Protein AF-A0A520MH79-F1 (afdb_monomer_lite)

Secondary structure (DSSP, 8-state):
--HHHHHHHHHHHHHHHHHH--STTHHHHHHHHHHHHHHHHHHHH-SS--HHHHHHHHHHHHHHHHHHHHHHHHHHHHHHHHHHHTT--TT--SS-HHHHHHHHHHHHHHHHHHHHHHHHHHHHT-SS--HHHHHHHHHHHHHHHHHHHHHHHHHTS---HHHHHHHHHHHHHHHHHHHH---

Radius of gyration: 17.29 Å; chains: 1; bounding box: 41×34×45 Å

Sequence (183 aa):
MSFITQVTISIVIYFILRVSLKRPSSLYIASFISGFSYIGMYLLAYKNITLIPTIHFLVTGLSLLVLFIAYYEILSLERNVRKIKKGEFGDAETFPIERSYKLVSKILGVGLLFLTFALISGFAIQSVFTANLIFKTSFTLVAWLIFLITLIGIKFLNFPIKYAIRGLFISMWAVLIAYITNI

Foldseek 3Di:
DDLVVLLVVLLVQLVVQLVVDLDPCSLVVSLVVSLVSSLVVLPVVDPDDDPLVNQLSSLLSNLLNLLSSLLVLLVVLVVLVVCVVVVNPPPRRPDDSVVSVVVSLVSLVVSLVSLVSNLVSLVVPPPDDDPLSVLLNVLSVVLSVLSVCLSCCVPPVVDDSVSNSVSSVSSSVSNVCSVVPPD

Organism: NCBI:txid2030880

Structure (mmCIF, N/CA/C/O backbone):
data_AF-A0A520MH79-F1
#
_entry.id   AF-A0A520MH79-F1
#
loop_
_atom_site.group_PDB
_atom_site.id
_atom_site.type_symbol
_atom_site.label_atom_id
_atom_site.label_alt_id
_atom_site.label_comp_id
_atom_site.label_asym_id
_atom_site.label_entity_id
_atom_site.label_seq_id
_atom_site.pdbx_PDB_ins_code
_atom_site.Cartn_x
_atom_site.Cartn_y
_atom_site.Cartn_z
_atom_site.occupancy
_atom_site.B_iso_or_equiv
_atom_site.auth_seq_id
_atom_site.auth_comp_id
_atom_site.auth_asym_id
_atom_site.auth_atom_id
_atom_site.pdbx_PDB_model_num
ATOM 1 N N . MET A 1 1 ? -2.355 -13.950 -18.203 1.00 76.81 1 MET A N 1
ATOM 2 C CA . MET A 1 1 ? -3.168 -13.012 -17.394 1.00 76.81 1 MET A CA 1
ATOM 3 C C . MET A 1 1 ? -2.468 -11.665 -17.371 1.00 76.81 1 MET A C 1
ATOM 5 O O . MET A 1 1 ? -1.245 -11.658 -17.397 1.00 76.81 1 MET A O 1
ATOM 9 N N . SER A 1 2 ? -3.200 -10.548 -17.373 1.00 86.19 2 SER A N 1
ATOM 10 C CA . SER A 1 2 ? -2.574 -9.223 -17.273 1.00 86.19 2 SER A CA 1
ATOM 11 C C . SER A 1 2 ? -2.118 -8.943 -15.837 1.00 86.19 2 SER A C 1
ATOM 13 O O . SER A 1 2 ? -2.715 -9.447 -14.882 1.00 86.19 2 SER A O 1
ATOM 15 N N . PHE A 1 3 ? -1.102 -8.099 -15.673 1.00 86.56 3 PHE A N 1
ATOM 16 C CA . PHE A 1 3 ? -0.612 -7.661 -14.361 1.00 86.56 3 PHE A CA 1
ATOM 17 C C . PHE A 1 3 ? -1.747 -7.157 -13.445 1.00 86.56 3 PHE A C 1
ATOM 19 O O . PHE A 1 3 ? -1.899 -7.624 -12.317 1.00 86.56 3 PHE A O 1
ATOM 26 N N . ILE A 1 4 ? -2.624 -6.286 -13.962 1.00 89.00 4 ILE A N 1
ATOM 27 C CA . ILE A 1 4 ? -3.768 -5.753 -13.207 1.00 89.00 4 ILE A CA 1
ATOM 28 C C . ILE A 1 4 ? -4.742 -6.872 -12.803 1.00 89.00 4 ILE A C 1
ATOM 30 O O . ILE A 1 4 ? -5.249 -6.866 -11.680 1.00 89.00 4 ILE A O 1
ATOM 34 N N . THR A 1 5 ? -4.981 -7.871 -13.662 1.00 90.81 5 THR A N 1
ATOM 35 C CA . THR A 1 5 ? -5.851 -9.007 -13.295 1.00 90.81 5 THR A CA 1
ATOM 36 C C . THR A 1 5 ? -5.272 -9.842 -12.151 1.00 90.81 5 THR A C 1
ATOM 38 O O . THR A 1 5 ? -6.007 -10.246 -11.258 1.00 90.81 5 THR A O 1
ATOM 41 N N . GLN A 1 6 ? -3.953 -10.041 -12.101 1.00 92.88 6 GLN A N 1
ATOM 42 C CA . GLN A 1 6 ? -3.312 -10.785 -11.008 1.00 92.88 6 GLN A CA 1
ATOM 43 C C . GLN A 1 6 ? -3.418 -10.035 -9.673 1.00 92.88 6 GLN A C 1
ATOM 45 O O . GLN A 1 6 ? -3.761 -10.627 -8.646 1.00 92.88 6 GLN A O 1
ATOM 50 N N . VAL A 1 7 ? -3.165 -8.722 -9.683 1.00 93.19 7 VAL A N 1
ATOM 51 C CA . VAL A 1 7 ? -3.287 -7.871 -8.488 1.00 93.19 7 VAL A CA 1
ATOM 52 C C . VAL A 1 7 ? -4.735 -7.839 -7.992 1.00 93.19 7 VAL A C 1
ATOM 54 O O . VAL A 1 7 ? -4.982 -8.032 -6.804 1.00 93.19 7 VAL A O 1
ATOM 57 N N . THR A 1 8 ? -5.707 -7.663 -8.890 1.00 93.25 8 THR A N 1
ATOM 58 C CA . THR A 1 8 ? -7.135 -7.613 -8.524 1.00 93.25 8 THR A CA 1
ATOM 59 C C . THR A 1 8 ? -7.644 -8.934 -7.953 1.00 93.25 8 THR A C 1
ATOM 61 O O . THR A 1 8 ? -8.298 -8.911 -6.914 1.00 93.25 8 THR A O 1
ATOM 64 N N . ILE A 1 9 ? -7.290 -10.084 -8.539 1.00 94.75 9 ILE A N 1
ATOM 65 C CA . ILE A 1 9 ? -7.629 -11.402 -7.971 1.00 94.75 9 ILE A CA 1
ATOM 66 C C . ILE A 1 9 ? -7.066 -11.535 -6.550 1.00 94.75 9 ILE A C 1
ATOM 68 O O . ILE A 1 9 ? -7.769 -11.967 -5.639 1.00 94.75 9 ILE A O 1
ATOM 72 N N . SER A 1 10 ? -5.827 -11.097 -6.332 1.00 95.94 10 SER A N 1
ATOM 73 C CA . SER A 1 10 ? -5.180 -11.156 -5.016 1.00 95.94 10 SER A CA 1
ATOM 74 C C . SER A 1 10 ? -5.879 -10.260 -3.983 1.00 95.94 10 SER A C 1
ATOM 76 O O . SER A 1 10 ? -6.051 -10.651 -2.828 1.00 95.94 10 SER A O 1
ATOM 78 N N . ILE A 1 11 ? -6.348 -9.079 -4.396 1.00 95.06 11 ILE A N 1
ATOM 79 C CA . ILE A 1 11 ? -7.163 -8.184 -3.559 1.00 95.06 11 ILE A CA 1
ATOM 80 C C . ILE A 1 11 ? -8.508 -8.841 -3.210 1.00 95.06 11 ILE A C 1
ATOM 82 O O . ILE A 1 11 ? -8.935 -8.799 -2.057 1.00 95.06 11 ILE A O 1
ATOM 86 N N . VAL A 1 12 ? -9.165 -9.487 -4.176 1.00 95.88 12 VAL A N 1
ATOM 87 C CA . VAL A 1 12 ? -10.426 -10.208 -3.939 1.00 95.88 12 VAL A CA 1
ATOM 88 C C . VAL A 1 12 ? -10.221 -11.356 -2.948 1.00 95.88 12 VAL A C 1
ATOM 90 O O . VAL A 1 12 ? -10.998 -11.486 -2.003 1.00 95.88 12 VAL A O 1
ATOM 93 N N . ILE A 1 13 ? -9.141 -12.132 -3.091 1.00 94.94 13 ILE A N 1
ATOM 94 C CA . ILE A 1 13 ? -8.764 -13.191 -2.140 1.00 94.94 13 ILE A CA 1
ATOM 95 C C . ILE A 1 13 ? -8.590 -12.616 -0.730 1.00 94.94 13 ILE A C 1
ATOM 97 O O . ILE A 1 13 ? -9.121 -13.179 0.230 1.00 94.94 13 ILE A O 1
ATOM 101 N N . TYR A 1 14 ? -7.899 -11.478 -0.599 1.00 95.25 14 TYR A N 1
ATOM 102 C CA . TYR A 1 14 ? -7.763 -10.795 0.687 1.00 95.25 14 TYR A CA 1
ATOM 103 C C . TYR A 1 14 ? -9.134 -10.481 1.301 1.00 95.25 14 TYR A C 1
ATOM 105 O O . TYR A 1 14 ? -9.360 -10.817 2.461 1.00 95.25 14 TYR A O 1
ATOM 113 N N . PHE A 1 15 ? -10.067 -9.897 0.541 1.00 93.44 15 PHE A N 1
ATOM 114 C CA . PHE A 1 15 ? -11.395 -9.549 1.056 1.00 93.44 15 PHE A CA 1
ATOM 115 C C . PHE A 1 15 ? -12.213 -10.771 1.475 1.00 93.44 15 PHE A C 1
ATOM 117 O O . PHE A 1 15 ? -12.795 -10.767 2.561 1.00 93.44 15 PHE A O 1
ATOM 124 N N . ILE A 1 16 ? -12.214 -11.830 0.660 1.00 93.25 16 ILE A N 1
ATOM 125 C CA . ILE A 1 16 ? -12.911 -13.085 0.975 1.00 93.25 16 ILE A CA 1
ATOM 126 C C . ILE A 1 16 ? -12.395 -13.648 2.303 1.00 93.25 16 ILE A C 1
ATOM 128 O O . ILE A 1 16 ? -13.186 -13.968 3.194 1.00 93.25 16 ILE A O 1
ATOM 132 N N . LEU A 1 17 ? -11.073 -13.717 2.477 1.00 92.69 17 LEU A N 1
ATOM 133 C CA . LEU A 1 17 ? -10.458 -14.222 3.704 1.00 92.69 17 LEU A CA 1
ATOM 134 C C . LEU A 1 17 ? -10.714 -13.303 4.897 1.00 92.69 17 LEU A C 1
ATOM 136 O O . LEU A 1 17 ? -11.016 -13.785 5.990 1.00 92.69 17 LEU A O 1
ATOM 140 N N . ARG A 1 18 ? -10.630 -11.986 4.692 1.00 89.75 18 ARG A N 1
ATOM 141 C CA . ARG A 1 18 ? -10.814 -10.986 5.745 1.00 89.75 18 ARG A CA 1
ATOM 142 C C . ARG A 1 18 ? -12.226 -11.021 6.321 1.00 89.75 18 ARG A C 1
ATOM 144 O O . ARG A 1 18 ? -12.372 -10.923 7.536 1.00 89.75 18 ARG A O 1
ATOM 151 N N . VAL A 1 19 ? -13.240 -11.196 5.471 1.00 86.56 19 VAL A N 1
ATOM 152 C CA . VAL A 1 19 ? -14.651 -11.318 5.878 1.00 86.56 19 VAL A CA 1
ATOM 153 C C . VAL A 1 19 ? -14.937 -12.684 6.508 1.00 86.56 19 VAL A C 1
ATOM 155 O O . VAL A 1 19 ? -15.649 -12.762 7.508 1.00 86.56 19 VAL A O 1
ATOM 158 N N . SER A 1 20 ? -14.359 -13.758 5.965 1.00 87.12 20 SER A N 1
ATOM 159 C CA . SER A 1 20 ? -14.600 -15.125 6.451 1.00 87.12 20 SER A CA 1
ATOM 160 C C . SER A 1 20 ? -13.958 -15.389 7.819 1.00 87.12 20 SER A C 1
ATOM 162 O O . SER A 1 20 ? -14.523 -16.085 8.663 1.00 87.12 20 SER A O 1
ATOM 164 N N . LEU A 1 21 ? -12.772 -14.827 8.071 1.00 82.50 21 LEU A N 1
ATOM 165 C CA . LEU A 1 21 ? -12.023 -15.038 9.306 1.00 82.50 21 LEU A CA 1
ATOM 166 C C . LEU A 1 21 ? -12.313 -13.919 10.316 1.00 82.50 21 LEU A C 1
ATOM 168 O O . LEU A 1 21 ? -11.690 -12.860 10.283 1.00 82.50 21 LEU A O 1
ATOM 172 N N . LYS A 1 22 ? -13.175 -14.181 11.304 1.00 74.31 22 LYS A N 1
ATOM 173 C CA . LYS A 1 22 ? -13.500 -13.238 12.402 1.00 74.31 22 LYS A CA 1
ATOM 174 C C . LYS A 1 22 ? -12.446 -13.174 13.529 1.00 74.31 22 LYS A C 1
ATOM 176 O O . LYS A 1 22 ? -12.755 -12.851 14.670 1.00 74.31 22 LYS A O 1
ATOM 181 N N . ARG A 1 23 ? -11.190 -13.534 13.243 1.00 76.06 23 ARG A N 1
ATOM 182 C CA . ARG A 1 23 ? -10.093 -13.627 14.233 1.00 76.06 23 ARG A CA 1
ATOM 183 C C . ARG A 1 23 ? -9.235 -12.353 14.261 1.00 76.06 23 ARG A C 1
ATOM 185 O O . ARG A 1 23 ? -9.104 -11.704 13.226 1.00 76.06 23 ARG A O 1
ATOM 192 N N . PRO A 1 24 ? -8.538 -12.033 15.373 1.00 67.25 24 PRO A N 1
ATOM 193 C CA . PRO A 1 24 ? -7.638 -10.869 15.420 1.00 67.25 24 PRO A CA 1
ATOM 194 C C . PRO A 1 24 ? -6.459 -10.996 14.452 1.00 67.25 24 PRO A C 1
ATOM 196 O O . PRO A 1 24 ? -5.942 -10.002 13.951 1.00 67.25 24 PRO A O 1
ATOM 199 N N . SER A 1 25 ? -6.023 -12.229 14.191 1.00 78.88 25 SER A N 1
ATOM 200 C CA . SER A 1 25 ? -4.949 -12.555 13.251 1.00 78.88 25 SER A CA 1
ATOM 201 C C . SER A 1 25 ? -5.401 -12.591 11.789 1.00 78.88 25 SER A C 1
ATOM 203 O O . SER A 1 25 ? -4.560 -12.757 10.910 1.00 78.88 25 SER A O 1
ATOM 205 N N . SER A 1 26 ? -6.701 -12.417 11.520 1.00 85.88 26 SER A N 1
ATOM 206 C CA . SER A 1 26 ? -7.294 -12.485 10.178 1.00 85.88 26 SER A CA 1
ATOM 207 C C . SER A 1 26 ? -6.594 -11.562 9.188 1.00 85.88 26 SER A C 1
ATOM 209 O O . SER A 1 26 ? -6.280 -11.986 8.086 1.00 85.88 26 SER A O 1
ATOM 211 N N . LEU A 1 27 ? -6.253 -10.345 9.614 1.00 87.94 27 LEU A N 1
ATOM 212 C CA . LEU A 1 27 ? -5.525 -9.379 8.797 1.00 87.94 27 LEU A CA 1
ATOM 213 C C . LEU A 1 27 ? -4.195 -9.944 8.285 1.00 87.94 27 LEU A C 1
ATOM 215 O O . LEU A 1 27 ? -3.951 -9.908 7.084 1.00 87.94 27 LEU A O 1
ATOM 219 N N . TYR A 1 28 ? -3.371 -10.502 9.177 1.00 89.44 28 TYR A N 1
ATOM 220 C CA . TYR A 1 28 ? -2.060 -11.046 8.815 1.00 89.44 28 TYR A CA 1
ATOM 221 C C . TYR A 1 28 ? -2.186 -12.272 7.915 1.00 89.44 28 TYR A C 1
ATOM 223 O O . TYR A 1 28 ? -1.449 -12.403 6.943 1.00 89.44 28 TYR A O 1
ATOM 231 N N . ILE A 1 29 ? -3.131 -13.160 8.228 1.00 90.88 29 ILE A N 1
ATOM 232 C CA . ILE A 1 29 ? -3.375 -14.376 7.448 1.00 90.88 29 ILE A CA 1
ATOM 233 C C . ILE A 1 29 ? -3.861 -14.002 6.044 1.00 90.88 29 ILE A C 1
ATOM 235 O O . ILE A 1 29 ? -3.306 -14.474 5.056 1.00 90.88 29 ILE A O 1
ATOM 239 N N . ALA A 1 30 ? -4.851 -13.114 5.948 1.00 93.44 30 ALA A N 1
ATOM 240 C CA . ALA A 1 30 ? -5.411 -12.667 4.680 1.00 93.44 30 ALA A CA 1
ATOM 241 C C . ALA A 1 30 ? -4.368 -11.932 3.831 1.00 93.44 30 ALA A C 1
ATOM 243 O O . ALA A 1 30 ? -4.266 -12.211 2.640 1.00 93.44 30 ALA A O 1
ATOM 244 N N . SER A 1 31 ? -3.571 -11.035 4.427 1.00 92.88 31 SER A N 1
ATOM 245 C CA . SER A 1 31 ? -2.519 -10.307 3.708 1.00 92.88 31 SER A CA 1
ATOM 246 C C . SER A 1 31 ? -1.385 -11.223 3.245 1.00 92.88 31 SER A C 1
ATOM 248 O O . SER A 1 31 ? -0.810 -11.015 2.181 1.00 92.88 31 SER A O 1
ATOM 250 N N . PHE A 1 32 ? -1.049 -12.238 4.044 1.00 94.06 32 PHE A N 1
ATOM 251 C CA . PHE A 1 32 ? -0.016 -13.208 3.696 1.00 94.06 32 PHE A CA 1
ATOM 252 C C . PHE A 1 32 ? -0.475 -14.102 2.544 1.00 94.06 32 PHE A C 1
ATOM 254 O O . PHE A 1 32 ? 0.227 -14.217 1.544 1.00 94.06 32 PHE A O 1
ATOM 261 N N . ILE A 1 33 ? -1.679 -14.675 2.641 1.00 95.50 33 ILE A N 1
ATOM 262 C CA . ILE A 1 33 ? -2.233 -15.533 1.589 1.00 95.50 33 ILE A CA 1
ATOM 263 C C . ILE A 1 33 ? -2.430 -14.740 0.293 1.00 95.50 33 ILE A C 1
ATOM 265 O O . ILE A 1 33 ? -2.076 -15.236 -0.774 1.00 95.50 33 ILE A O 1
ATOM 269 N N . SER A 1 34 ? -2.928 -13.502 0.361 1.00 95.94 34 SER A N 1
ATOM 270 C CA . SER A 1 34 ? -3.082 -12.671 -0.835 1.00 95.94 34 SER A CA 1
ATOM 271 C C . SER A 1 34 ? -1.735 -12.319 -1.473 1.00 95.94 34 SER A C 1
ATOM 273 O O . SER A 1 34 ? -1.587 -12.461 -2.686 1.00 95.94 34 SER A O 1
ATOM 275 N N . GLY A 1 35 ? -0.725 -11.957 -0.676 1.00 95.50 35 GLY A N 1
ATOM 276 C CA . GLY A 1 35 ? 0.633 -11.709 -1.161 1.00 95.50 35 GLY A CA 1
ATOM 277 C C . GLY A 1 35 ? 1.252 -12.937 -1.837 1.00 95.50 35 GLY A C 1
ATOM 278 O O . GLY A 1 35 ? 1.771 -12.832 -2.948 1.00 95.50 35 GLY A O 1
ATOM 279 N N . PHE A 1 36 ? 1.132 -14.117 -1.223 1.00 96.00 36 PHE A N 1
ATOM 280 C CA . PHE A 1 36 ? 1.593 -15.374 -1.822 1.00 96.00 36 PHE A CA 1
ATOM 281 C C . PHE A 1 36 ? 0.835 -15.725 -3.099 1.00 96.00 36 PHE A C 1
ATOM 283 O O . PHE A 1 36 ? 1.452 -16.156 -4.072 1.00 96.00 36 PHE A O 1
ATOM 290 N N . SER A 1 37 ? -0.481 -15.504 -3.125 1.00 96.06 37 SER A N 1
ATOM 291 C CA . SER A 1 37 ? -1.288 -15.737 -4.323 1.00 96.06 37 SER A CA 1
ATOM 292 C C . SER A 1 37 ? -0.828 -14.859 -5.488 1.00 96.06 37 SER A C 1
ATOM 294 O O . SER A 1 37 ? -0.680 -15.360 -6.601 1.00 96.06 37 SER A O 1
ATOM 296 N N . TYR A 1 38 ? -0.501 -13.588 -5.226 1.00 95.94 38 TYR A N 1
ATOM 297 C CA . TYR A 1 38 ? 0.023 -12.674 -6.235 1.00 95.94 38 TYR A CA 1
ATOM 298 C C . TYR A 1 38 ? 1.366 -13.157 -6.791 1.00 95.94 38 TYR A C 1
ATOM 300 O O . TYR A 1 38 ? 1.525 -13.281 -8.005 1.00 95.94 38 TYR A O 1
ATOM 308 N N . ILE A 1 39 ? 2.313 -13.482 -5.904 1.00 94.50 39 ILE A N 1
ATOM 309 C CA . ILE A 1 39 ? 3.644 -13.968 -6.292 1.00 94.50 39 ILE A CA 1
ATOM 310 C C . ILE A 1 39 ? 3.520 -15.254 -7.119 1.00 94.50 39 ILE A C 1
ATOM 312 O O . ILE A 1 39 ? 4.117 -15.355 -8.190 1.00 94.50 39 ILE A O 1
ATOM 316 N N . GLY A 1 40 ? 2.708 -16.213 -6.665 1.00 92.75 40 GLY A N 1
ATOM 317 C CA . GLY A 1 40 ? 2.475 -17.471 -7.373 1.00 92.75 40 GLY A CA 1
ATOM 318 C C . GLY A 1 40 ? 1.862 -17.258 -8.758 1.00 92.75 40 GLY A C 1
ATOM 319 O O . GLY A 1 40 ? 2.371 -17.789 -9.742 1.00 92.75 40 GLY A O 1
ATOM 320 N N . MET A 1 41 ? 0.819 -16.428 -8.864 1.00 93.69 41 MET A N 1
ATOM 321 C CA . MET A 1 41 ? 0.198 -16.099 -10.152 1.00 93.69 41 MET A CA 1
ATOM 322 C C . MET A 1 41 ? 1.165 -15.400 -11.110 1.00 93.69 41 MET A C 1
ATOM 324 O O . MET A 1 41 ? 1.129 -15.676 -12.310 1.00 93.69 41 MET A O 1
ATOM 328 N N . TYR A 1 42 ? 2.024 -14.510 -10.605 1.00 91.38 42 TYR A N 1
ATOM 329 C CA . TYR A 1 42 ? 3.035 -13.842 -11.419 1.00 91.38 42 TYR A CA 1
ATOM 330 C C . TYR A 1 42 ? 4.058 -14.850 -11.963 1.00 91.38 42 TYR A C 1
ATOM 332 O O . TYR A 1 42 ? 4.259 -14.928 -13.174 1.00 91.38 42 TYR A O 1
ATOM 340 N N . LEU A 1 43 ? 4.646 -15.680 -11.094 1.00 90.44 43 LEU A N 1
ATOM 341 C CA . LEU A 1 43 ? 5.659 -16.667 -11.487 1.00 90.44 43 LEU A CA 1
ATOM 342 C C . LEU A 1 43 ? 5.113 -17.736 -12.448 1.00 90.44 43 LEU A C 1
ATOM 344 O O . LEU A 1 43 ? 5.823 -18.161 -13.353 1.00 90.44 43 LEU A O 1
ATOM 348 N N . LEU A 1 44 ? 3.852 -18.150 -12.293 1.00 89.62 44 LEU A N 1
ATOM 349 C CA . LEU A 1 44 ? 3.217 -19.118 -13.196 1.00 89.62 44 LEU A CA 1
ATOM 350 C C . LEU A 1 44 ? 2.885 -18.525 -14.571 1.00 89.62 44 LEU A C 1
ATOM 352 O O . LEU A 1 44 ? 2.896 -19.241 -15.573 1.00 89.62 44 LEU A O 1
ATOM 356 N N . ALA A 1 45 ? 2.562 -17.231 -14.636 1.00 87.19 45 ALA A N 1
ATOM 357 C CA . ALA A 1 45 ? 2.168 -16.582 -15.882 1.00 87.19 45 ALA A CA 1
ATOM 358 C C . ALA A 1 45 ? 3.359 -16.225 -16.784 1.00 87.19 45 ALA A C 1
ATOM 360 O O . ALA A 1 45 ? 3.217 -16.246 -18.008 1.00 87.19 45 ALA A O 1
ATOM 361 N N . TYR A 1 46 ? 4.515 -15.894 -16.203 1.00 81.44 46 TYR A N 1
ATOM 362 C CA . TYR A 1 46 ? 5.690 -15.429 -16.939 1.00 81.44 46 TYR A CA 1
ATOM 363 C C . TYR A 1 46 ? 6.798 -16.492 -16.933 1.00 81.44 46 TYR A C 1
ATOM 365 O O . TYR A 1 46 ? 7.518 -16.650 -15.954 1.00 81.44 46 TYR A O 1
ATOM 373 N N . LYS A 1 47 ? 6.956 -17.213 -18.055 1.00 70.62 47 LYS A N 1
ATOM 374 C CA . LYS A 1 47 ? 7.956 -18.294 -18.205 1.00 70.62 47 LYS A CA 1
ATOM 375 C C . LYS A 1 47 ? 9.406 -17.803 -18.326 1.00 70.62 47 LYS A C 1
ATOM 377 O O . LYS A 1 47 ? 10.315 -18.505 -17.899 1.00 70.62 47 LYS A O 1
ATOM 382 N N . ASN A 1 48 ? 9.626 -16.616 -18.896 1.00 74.94 48 ASN A N 1
ATOM 383 C CA . ASN A 1 48 ? 10.962 -16.037 -19.051 1.00 74.94 48 ASN A CA 1
ATOM 384 C C . ASN A 1 48 ? 11.239 -15.062 -17.906 1.00 74.94 48 ASN A C 1
ATOM 386 O O . ASN A 1 48 ? 10.770 -13.924 -17.920 1.00 74.94 48 ASN A O 1
ATOM 390 N N . ILE A 1 49 ? 12.005 -15.521 -16.919 1.00 77.31 49 ILE A N 1
ATOM 391 C CA . ILE A 1 49 ? 12.336 -14.748 -15.722 1.00 77.31 49 ILE A CA 1
ATOM 392 C C . ILE A 1 49 ? 13.632 -13.978 -15.975 1.00 77.31 49 ILE A C 1
ATOM 394 O O . ILE A 1 49 ? 14.732 -14.506 -15.828 1.00 77.31 49 ILE A O 1
ATOM 398 N N . THR A 1 50 ? 13.512 -12.705 -16.344 1.00 85.19 50 THR A N 1
ATOM 399 C CA . THR A 1 50 ? 14.626 -11.752 -16.253 1.00 85.19 50 THR A CA 1
ATOM 400 C C . THR A 1 50 ? 14.623 -11.120 -14.863 1.00 85.19 50 THR A C 1
ATOM 402 O O . THR A 1 50 ? 13.570 -10.720 -14.362 1.00 85.19 50 THR A O 1
ATOM 405 N N . LEU A 1 51 ? 15.791 -11.042 -14.216 1.00 83.12 51 LEU A N 1
ATOM 406 C CA . LEU A 1 51 ? 15.892 -10.693 -12.793 1.00 83.12 51 LEU A CA 1
ATOM 407 C C . LEU A 1 51 ? 15.278 -9.316 -12.474 1.00 83.12 51 LEU A C 1
ATOM 409 O O . LEU A 1 51 ? 14.401 -9.212 -11.620 1.00 83.12 51 LEU A O 1
ATOM 413 N N . ILE A 1 52 ? 15.704 -8.266 -13.185 1.00 85.81 52 ILE A N 1
ATOM 414 C CA . ILE A 1 52 ? 15.332 -6.878 -12.861 1.00 85.81 52 ILE A CA 1
ATOM 415 C C . ILE A 1 52 ? 13.835 -6.608 -13.129 1.00 85.81 52 ILE A C 1
ATOM 417 O O . ILE A 1 52 ? 13.149 -6.172 -12.200 1.00 85.81 52 ILE A O 1
ATOM 421 N N . PRO A 1 53 ? 13.270 -6.918 -14.319 1.00 86.94 53 PRO A N 1
ATOM 422 C CA . PRO A 1 53 ? 11.838 -6.734 -14.573 1.00 86.94 53 PRO A CA 1
ATOM 423 C C . PRO A 1 53 ? 10.952 -7.546 -13.633 1.00 86.94 53 PRO A C 1
ATOM 425 O O . PRO A 1 53 ? 9.952 -7.033 -13.135 1.00 86.94 53 PRO A O 1
ATOM 428 N N . THR A 1 54 ? 11.345 -8.786 -13.329 1.00 89.94 54 THR A N 1
ATOM 429 C CA . THR A 1 54 ? 10.589 -9.649 -12.415 1.00 89.94 54 THR A CA 1
ATOM 430 C C . THR A 1 54 ? 10.490 -9.041 -11.023 1.00 89.94 54 THR A C 1
ATOM 432 O O . THR A 1 54 ? 9.394 -8.962 -10.471 1.00 89.94 54 THR A O 1
ATOM 435 N N . ILE A 1 55 ? 11.604 -8.554 -10.470 1.00 90.69 55 ILE A N 1
ATOM 436 C CA . ILE A 1 55 ? 11.603 -7.902 -9.157 1.00 90.69 55 ILE A CA 1
ATOM 437 C C . ILE A 1 55 ? 10.708 -6.661 -9.177 1.00 90.69 55 ILE A C 1
ATOM 439 O O . ILE A 1 55 ? 9.893 -6.493 -8.271 1.00 90.69 55 ILE A O 1
ATOM 443 N N . HIS A 1 56 ? 10.801 -5.820 -10.210 1.00 91.50 56 HIS A N 1
ATOM 444 C CA . HIS A 1 56 ? 9.979 -4.614 -10.292 1.00 91.50 56 HIS A CA 1
ATOM 445 C C . HIS A 1 56 ? 8.485 -4.918 -10.323 1.00 91.50 56 HIS A C 1
ATOM 447 O O . HIS A 1 56 ? 7.736 -4.348 -9.532 1.00 91.50 56 HIS A O 1
ATOM 453 N N . PHE A 1 57 ? 8.031 -5.827 -11.188 1.00 90.50 57 PHE A N 1
ATOM 454 C CA . PHE A 1 57 ? 6.612 -6.174 -11.253 1.00 90.50 57 PHE A CA 1
ATOM 455 C C . PHE A 1 57 ? 6.127 -6.862 -9.973 1.00 90.50 57 PHE A C 1
ATOM 457 O O . PHE A 1 57 ? 5.024 -6.568 -9.506 1.00 90.50 57 PHE A O 1
ATOM 464 N N . LE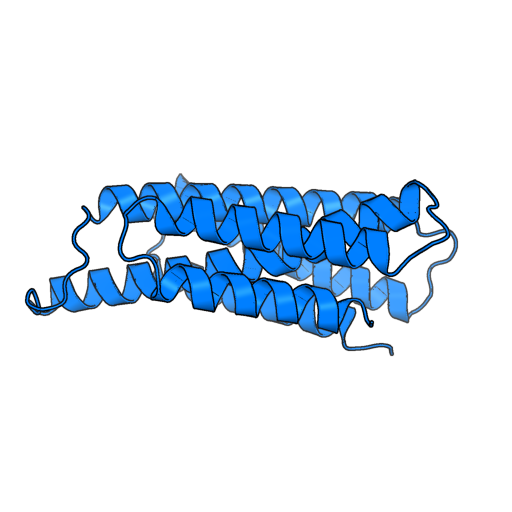U A 1 58 ? 6.940 -7.718 -9.346 1.00 93.81 58 LEU A N 1
ATOM 465 C CA . LEU A 1 58 ? 6.593 -8.319 -8.056 1.00 93.81 58 LEU A CA 1
ATOM 466 C C . LEU A 1 58 ? 6.412 -7.250 -6.972 1.00 93.81 58 LEU A C 1
ATOM 468 O O . LEU A 1 58 ? 5.371 -7.185 -6.321 1.00 93.81 58 LEU A O 1
ATOM 472 N N . VAL A 1 59 ? 7.393 -6.369 -6.812 1.00 94.19 59 VAL A N 1
ATOM 473 C CA . VAL A 1 59 ? 7.355 -5.305 -5.804 1.00 94.19 59 VAL A CA 1
ATOM 474 C C . VAL A 1 59 ? 6.222 -4.314 -6.079 1.00 94.19 59 VAL A C 1
ATOM 476 O O . VAL A 1 59 ? 5.536 -3.889 -5.152 1.00 94.19 59 VAL A O 1
ATOM 479 N N . THR A 1 60 ? 5.976 -3.984 -7.344 1.00 92.88 60 THR A N 1
ATOM 480 C CA . THR A 1 60 ? 4.918 -3.053 -7.750 1.00 92.88 60 THR A CA 1
ATOM 481 C C . THR A 1 60 ? 3.530 -3.620 -7.465 1.00 92.88 60 THR A C 1
ATOM 483 O O . THR A 1 60 ? 2.682 -2.930 -6.898 1.00 92.88 60 THR A O 1
ATOM 486 N N . GLY A 1 61 ? 3.280 -4.886 -7.809 1.00 93.69 61 GLY A N 1
ATOM 487 C CA . GLY A 1 61 ? 1.992 -5.515 -7.518 1.00 93.69 61 GLY A CA 1
ATOM 488 C C . GLY A 1 61 ? 1.765 -5.721 -6.022 1.00 93.69 61 GLY A C 1
ATOM 489 O O . GLY A 1 61 ? 0.659 -5.478 -5.541 1.00 93.69 61 GLY A O 1
ATOM 490 N N . LEU A 1 62 ? 2.815 -6.062 -5.263 1.00 95.38 62 LEU A N 1
ATOM 491 C CA . LEU A 1 62 ? 2.755 -6.094 -3.799 1.00 95.38 62 LEU A CA 1
ATOM 492 C C . LEU A 1 62 ? 2.481 -4.704 -3.212 1.00 95.38 62 LEU A C 1
ATOM 494 O O . LEU A 1 62 ? 1.679 -4.591 -2.291 1.00 95.38 62 LEU A O 1
ATOM 498 N N . SER A 1 63 ? 3.079 -3.643 -3.758 1.00 94.75 63 SER A N 1
ATOM 499 C CA . SER A 1 63 ? 2.807 -2.267 -3.331 1.00 94.75 63 SER A CA 1
ATOM 500 C C . SER A 1 63 ? 1.335 -1.895 -3.519 1.00 94.75 63 SER A C 1
ATOM 502 O O . SER A 1 63 ? 0.693 -1.471 -2.560 1.00 94.75 63 SER A O 1
ATOM 504 N N . LEU A 1 64 ? 0.776 -2.131 -4.712 1.00 93.81 64 LEU A N 1
ATOM 505 C CA . LEU A 1 64 ? -0.647 -1.919 -5.000 1.00 93.81 64 LEU A CA 1
ATOM 506 C C . LEU A 1 64 ? -1.541 -2.721 -4.047 1.00 93.81 64 LEU A C 1
ATOM 508 O O . LEU A 1 64 ? -2.457 -2.166 -3.443 1.00 93.81 64 LEU A O 1
ATOM 512 N N . LEU A 1 65 ? -1.253 -4.011 -3.868 1.00 95.38 65 LEU A N 1
ATOM 513 C CA . LEU A 1 65 ? -2.003 -4.892 -2.975 1.00 95.38 65 LEU A CA 1
ATOM 514 C C . LEU A 1 65 ? -1.993 -4.376 -1.531 1.00 95.38 65 LEU A C 1
ATOM 516 O O . LEU A 1 65 ? -3.049 -4.244 -0.913 1.00 95.38 65 LEU A O 1
ATOM 520 N N . VAL A 1 66 ? -0.818 -4.047 -0.992 1.00 94.56 66 VAL A N 1
ATOM 521 C CA . VAL A 1 66 ? -0.682 -3.569 0.390 1.00 94.56 66 VAL A CA 1
ATOM 522 C C . VAL A 1 66 ? -1.319 -2.190 0.558 1.00 94.56 66 VAL A C 1
ATOM 524 O O . VAL A 1 66 ? -1.913 -1.930 1.600 1.00 94.56 66 VAL A O 1
ATOM 527 N N . LEU A 1 67 ? -1.260 -1.323 -0.455 1.00 93.50 67 LEU A N 1
ATOM 528 C CA . LEU A 1 67 ? -1.912 -0.012 -0.444 1.00 93.50 67 LEU A CA 1
ATOM 529 C C . LEU A 1 67 ? -3.440 -0.141 -0.348 1.00 93.50 67 LEU A C 1
ATOM 531 O O . LEU A 1 67 ? -4.062 0.544 0.465 1.00 93.50 67 LEU A O 1
ATOM 535 N N . PHE A 1 68 ? -4.035 -1.073 -1.099 1.00 93.88 68 PHE A N 1
ATOM 536 C CA . PHE A 1 68 ? -5.460 -1.402 -0.992 1.00 93.88 68 PHE A CA 1
ATOM 537 C C . PHE A 1 68 ? -5.830 -1.945 0.392 1.00 93.88 68 PHE A C 1
ATOM 539 O O . PHE A 1 68 ? -6.815 -1.504 0.988 1.00 93.88 68 PHE A O 1
ATOM 546 N N . ILE A 1 69 ? -5.025 -2.867 0.929 1.00 93.81 69 ILE A N 1
ATOM 547 C CA . ILE A 1 69 ? -5.220 -3.412 2.280 1.00 93.81 69 ILE A CA 1
ATOM 548 C C . ILE A 1 69 ? -5.139 -2.291 3.325 1.00 93.81 69 ILE A C 1
ATOM 550 O O . ILE A 1 69 ? -6.018 -2.176 4.176 1.00 93.81 69 ILE A O 1
ATOM 554 N N . ALA A 1 70 ? -4.121 -1.429 3.243 1.00 92.31 70 ALA A N 1
ATOM 555 C CA . ALA A 1 70 ? -3.930 -0.304 4.153 1.00 92.31 70 ALA A CA 1
ATOM 556 C C . ALA A 1 70 ? -5.133 0.647 4.132 1.00 92.31 70 ALA A C 1
ATOM 558 O O . ALA A 1 70 ? -5.626 1.041 5.191 1.00 92.31 70 ALA A O 1
ATOM 559 N N . TYR A 1 71 ? -5.623 0.983 2.934 1.00 92.81 71 TYR A N 1
ATOM 560 C CA . TYR A 1 71 ? -6.802 1.823 2.749 1.00 92.81 71 TYR A CA 1
ATOM 561 C C . TYR A 1 71 ? -8.064 1.201 3.367 1.00 92.81 71 TYR A C 1
ATOM 563 O O . TYR A 1 71 ? -8.829 1.884 4.051 1.00 92.81 71 TYR A O 1
ATOM 571 N N . TYR A 1 72 ? -8.278 -0.100 3.173 1.00 91.81 72 TYR A N 1
ATOM 572 C CA . TYR A 1 72 ? -9.428 -0.778 3.759 1.00 91.81 72 TYR A CA 1
ATOM 573 C C . TYR A 1 72 ? -9.361 -0.834 5.291 1.00 91.81 72 TYR A C 1
ATOM 575 O O . TYR A 1 72 ? -10.335 -0.500 5.967 1.00 91.81 72 TYR A O 1
ATOM 583 N N . GLU A 1 73 ? -8.216 -1.213 5.857 1.00 90.44 73 GLU A N 1
ATOM 584 C CA . GLU A 1 73 ? -8.065 -1.359 7.309 1.00 90.44 73 GLU A CA 1
ATOM 585 C C . GLU A 1 73 ? -8.204 -0.015 8.031 1.00 90.44 73 GLU A C 1
ATOM 587 O O . GLU A 1 73 ? -8.837 0.067 9.085 1.00 90.44 73 GLU A O 1
ATOM 592 N N . ILE A 1 74 ? -7.693 1.072 7.443 1.00 90.44 74 ILE A N 1
ATOM 593 C CA . ILE A 1 74 ? -7.865 2.404 8.028 1.00 90.44 74 ILE A CA 1
ATOM 594 C C . ILE A 1 74 ? -9.319 2.891 7.954 1.00 90.44 74 ILE A C 1
ATOM 596 O O . ILE A 1 74 ? -9.793 3.573 8.865 1.00 90.44 74 ILE A O 1
ATOM 600 N N . LEU A 1 75 ? -10.051 2.509 6.901 1.00 91.19 75 LEU A N 1
ATOM 601 C CA . LEU A 1 75 ? -11.478 2.788 6.764 1.00 91.19 75 LEU A CA 1
ATOM 602 C C . LEU A 1 75 ? -12.292 2.010 7.808 1.00 91.19 75 LEU A C 1
ATOM 604 O O . LEU A 1 75 ? -13.193 2.585 8.422 1.00 91.19 75 LEU A O 1
ATOM 608 N N . SER A 1 76 ? -11.967 0.731 8.033 1.00 88.25 76 SER A N 1
ATOM 609 C CA . SER A 1 76 ? -12.597 -0.093 9.076 1.00 88.25 76 SER A CA 1
ATOM 610 C C . SER A 1 76 ? -12.361 0.504 10.463 1.00 88.25 76 SER A C 1
ATOM 612 O O . SER A 1 76 ? -13.305 0.687 11.233 1.00 88.25 76 SER A O 1
ATOM 614 N N . LEU A 1 77 ? -11.121 0.918 10.742 1.00 88.88 77 LEU A N 1
ATOM 615 C CA . LEU A 1 77 ? -10.748 1.550 12.004 1.00 88.88 77 LEU A CA 1
ATOM 616 C C . LEU A 1 77 ? -11.533 2.843 12.264 1.00 88.88 77 LEU A C 1
ATOM 618 O O . LEU A 1 77 ? -12.109 3.005 13.337 1.00 88.88 77 LEU A O 1
ATOM 622 N N . GLU A 1 78 ? -11.608 3.750 11.287 1.00 89.94 78 GLU A N 1
ATOM 623 C CA . GLU A 1 78 ? -12.374 4.996 11.427 1.00 89.94 78 GLU A CA 1
ATOM 624 C C . GLU A 1 78 ? -13.873 4.726 11.627 1.00 89.94 78 GLU A C 1
ATOM 626 O O . GLU A 1 78 ? -14.520 5.398 12.434 1.00 89.94 78 GLU A O 1
ATOM 631 N N . ARG A 1 79 ? -14.443 3.736 10.923 1.00 87.50 79 ARG A N 1
ATOM 632 C CA . ARG A 1 79 ? -15.846 3.329 11.113 1.00 87.50 79 ARG A CA 1
ATOM 633 C C . ARG A 1 79 ? -16.082 2.835 12.538 1.00 87.50 79 ARG A C 1
ATOM 635 O O . ARG A 1 79 ? -17.038 3.284 13.167 1.00 87.50 79 ARG A O 1
ATOM 642 N N . ASN A 1 80 ? -15.200 1.983 13.059 1.00 86.50 80 ASN A N 1
ATOM 643 C CA . ASN A 1 80 ? -15.296 1.461 14.420 1.00 86.50 80 ASN A CA 1
ATOM 644 C C . ASN A 1 80 ? -15.179 2.586 15.469 1.00 86.50 80 ASN A C 1
ATOM 646 O O . ASN A 1 80 ? -16.039 2.729 16.335 1.00 86.50 80 ASN A O 1
ATOM 650 N N . VAL A 1 81 ? -14.195 3.482 15.324 1.00 87.62 81 VAL A N 1
ATOM 651 C CA . VAL A 1 81 ? -14.028 4.649 16.212 1.00 87.62 81 VAL A CA 1
ATOM 652 C C . VAL A 1 81 ? -15.266 5.554 16.200 1.00 87.62 81 VAL A C 1
ATOM 654 O O . VAL A 1 81 ? -15.666 6.065 17.246 1.00 87.62 81 VAL A O 1
ATOM 657 N N . ARG A 1 82 ? -15.906 5.754 15.040 1.00 86.56 82 ARG A N 1
ATOM 658 C CA . ARG A 1 82 ? -17.148 6.539 14.948 1.00 86.56 82 ARG A CA 1
ATOM 659 C C . ARG A 1 82 ? -18.335 5.862 15.623 1.00 86.56 82 ARG A C 1
ATOM 661 O O . ARG A 1 82 ? -19.073 6.566 16.303 1.00 86.56 82 ARG A O 1
ATOM 668 N N . LYS A 1 83 ? -18.519 4.547 15.454 1.00 85.62 83 LYS A N 1
ATOM 669 C CA . LYS A 1 83 ? -19.587 3.790 16.135 1.00 85.62 83 LYS A CA 1
ATOM 670 C C . LYS A 1 83 ? -19.469 3.916 17.654 1.00 85.62 83 LYS A C 1
ATOM 672 O O . LYS A 1 83 ? -20.429 4.282 18.324 1.00 85.62 83 LYS A O 1
ATOM 677 N N . ILE A 1 84 ? -18.255 3.750 18.178 1.00 85.06 84 ILE A N 1
ATOM 678 C CA . ILE A 1 84 ? -17.973 3.870 19.614 1.00 85.06 84 ILE A CA 1
ATOM 679 C C . ILE A 1 84 ? -18.264 5.288 20.121 1.00 85.06 84 ILE A C 1
ATOM 681 O O . ILE A 1 84 ? -18.916 5.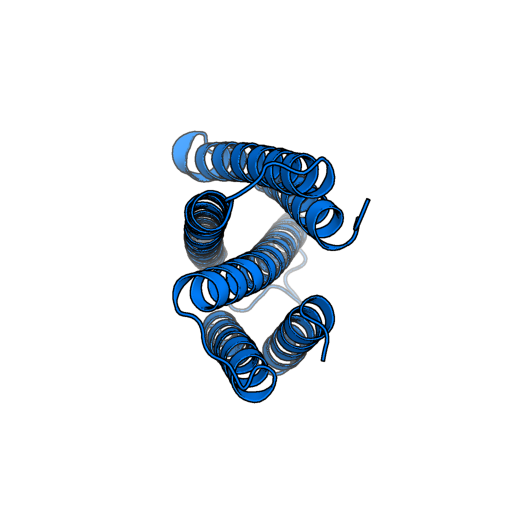450 21.148 1.00 85.06 84 ILE A O 1
ATOM 685 N N . LYS A 1 85 ? -17.870 6.328 19.373 1.00 85.06 85 LYS A N 1
ATOM 686 C CA . LYS A 1 85 ? -18.203 7.726 19.710 1.00 85.06 85 LYS A CA 1
ATOM 687 C C . LYS A 1 85 ? -19.708 8.018 19.722 1.00 85.06 85 LYS A C 1
ATOM 689 O O . LYS A 1 85 ? -20.117 8.972 20.372 1.00 85.06 85 LYS A O 1
ATOM 694 N N . LYS A 1 86 ? -20.512 7.230 19.004 1.00 86.69 86 LYS A N 1
ATOM 695 C CA . LYS A 1 86 ? -21.979 7.328 18.973 1.00 86.69 86 LYS A CA 1
ATOM 696 C C . LYS A 1 86 ? -22.676 6.459 20.028 1.00 86.69 86 LYS A C 1
ATOM 698 O O . LYS A 1 86 ? -23.895 6.507 20.116 1.00 86.69 86 LYS A O 1
ATOM 703 N N . GLY A 1 87 ? -21.932 5.675 20.812 1.00 79.94 87 GLY A N 1
ATOM 704 C CA . GLY A 1 87 ? -22.499 4.743 21.792 1.00 79.94 87 GLY A CA 1
ATOM 705 C C . GLY A 1 87 ? -23.069 3.453 21.184 1.00 79.94 87 GLY A C 1
ATOM 706 O O . GLY A 1 87 ? -23.785 2.719 21.860 1.00 79.94 87 GLY A O 1
ATOM 707 N N . GLU A 1 88 ? -22.761 3.151 19.919 1.00 82.00 88 GLU A N 1
ATOM 708 C CA . GLU A 1 88 ? -23.225 1.945 19.221 1.00 82.00 88 GLU A CA 1
ATOM 709 C C . GLU A 1 88 ? -22.281 0.761 19.512 1.00 82.00 88 GLU A C 1
ATOM 711 O O . GLU A 1 88 ? -21.385 0.449 18.725 1.00 82.00 88 GLU A O 1
ATOM 716 N N . PHE A 1 89 ? -22.454 0.105 20.666 1.00 71.50 89 PHE A N 1
ATOM 717 C CA . PHE A 1 89 ? -21.572 -0.989 21.116 1.00 71.50 89 PHE A CA 1
ATOM 718 C C . PHE A 1 89 ? -21.953 -2.386 20.597 1.00 71.50 89 PHE A C 1
ATOM 720 O O . PHE A 1 89 ? -21.135 -3.298 20.679 1.00 71.50 89 PHE A O 1
ATOM 727 N N . GLY A 1 90 ? -23.163 -2.566 20.052 1.00 62.62 90 GLY A N 1
ATOM 728 C CA . GLY A 1 90 ? -23.682 -3.881 19.636 1.00 62.62 90 GLY A CA 1
ATOM 729 C C . GLY A 1 90 ? -22.888 -4.567 18.514 1.00 62.62 90 GLY A C 1
ATOM 730 O O . GLY A 1 90 ? -22.846 -5.790 18.462 1.00 62.62 90 GLY A O 1
ATOM 731 N N . ASP A 1 91 ? -22.203 -3.776 17.680 1.00 61.53 91 ASP A N 1
ATOM 732 C CA . ASP A 1 91 ? -21.360 -4.228 16.559 1.00 61.53 91 ASP A CA 1
ATOM 733 C C . ASP A 1 91 ? -19.881 -3.831 16.728 1.00 61.53 91 ASP A C 1
ATOM 735 O O . ASP A 1 91 ? -19.124 -3.803 15.749 1.00 61.53 91 ASP A O 1
ATOM 739 N N . ALA A 1 92 ? -19.466 -3.411 17.927 1.00 59.97 92 ALA A N 1
ATOM 740 C CA . ALA A 1 92 ? -18.087 -2.989 18.141 1.00 59.97 92 ALA A CA 1
ATOM 741 C C . ALA A 1 92 ? -17.145 -4.176 17.888 1.00 59.97 92 ALA A C 1
ATOM 743 O O . ALA A 1 92 ? -17.405 -5.296 18.336 1.00 59.97 92 ALA A O 1
ATOM 744 N N . GLU A 1 93 ? -16.055 -3.949 17.144 1.00 63.56 93 GLU A N 1
ATOM 745 C CA . GLU A 1 93 ? -15.083 -5.019 16.915 1.00 63.56 93 GLU A CA 1
ATOM 746 C C . GLU A 1 93 ? -14.593 -5.560 18.263 1.00 63.56 93 GLU A C 1
ATOM 748 O O . GLU A 1 93 ? -14.309 -4.803 19.189 1.00 63.56 93 GLU A O 1
ATOM 753 N N . THR A 1 94 ? -14.426 -6.877 18.357 1.00 63.09 94 THR A N 1
ATOM 754 C CA . THR A 1 94 ? -14.025 -7.586 19.583 1.00 63.09 94 THR A CA 1
ATOM 755 C C . THR A 1 94 ? -12.627 -7.224 20.105 1.00 63.09 94 THR A C 1
ATOM 757 O O . THR A 1 94 ? -12.173 -7.807 21.088 1.00 63.09 94 THR A O 1
ATOM 760 N N . PHE A 1 95 ? -11.900 -6.310 19.452 1.00 69.44 95 PHE A N 1
ATOM 761 C CA . PHE A 1 95 ? -10.518 -5.969 19.786 1.00 69.44 95 PHE A CA 1
ATOM 762 C C . PHE A 1 95 ? -10.374 -4.518 20.254 1.00 69.44 95 PHE A C 1
ATOM 764 O O . PHE A 1 95 ? -11.055 -3.632 19.738 1.00 69.44 95 PHE A O 1
ATOM 771 N N . PRO A 1 96 ? -9.429 -4.245 21.175 1.00 79.31 96 PRO A N 1
ATOM 772 C CA . PRO A 1 96 ? -9.139 -2.886 21.607 1.00 79.31 96 PRO A CA 1
ATOM 773 C C . PRO A 1 96 ? -8.736 -1.993 20.431 1.00 79.31 96 PRO A C 1
ATOM 775 O O . PRO A 1 96 ? -7.879 -2.368 19.624 1.00 79.31 96 PRO A O 1
ATOM 778 N N . ILE A 1 97 ? -9.282 -0.776 20.395 1.00 82.44 97 ILE A N 1
ATOM 779 C CA . ILE A 1 97 ? -9.004 0.232 19.362 1.00 82.44 97 ILE A CA 1
ATOM 780 C C . ILE A 1 97 ? -7.493 0.454 19.199 1.00 82.44 97 ILE A C 1
ATOM 782 O O . ILE A 1 97 ? -6.982 0.450 18.082 1.00 82.44 97 ILE A O 1
ATOM 786 N N . GLU A 1 98 ? -6.751 0.578 20.304 1.00 83.25 98 GLU A N 1
ATOM 787 C CA . GLU A 1 98 ? -5.300 0.814 20.289 1.00 83.25 98 GLU A CA 1
ATOM 788 C C . GLU A 1 98 ? -4.533 -0.271 19.515 1.00 83.25 98 GLU A C 1
ATOM 790 O O . GLU A 1 98 ? -3.582 0.014 18.779 1.00 83.25 98 GLU A O 1
ATOM 795 N N . ARG A 1 99 ? -4.974 -1.530 19.627 1.00 84.00 99 ARG A N 1
ATOM 796 C CA . ARG A 1 99 ? -4.376 -2.639 18.882 1.00 84.00 99 ARG A CA 1
ATOM 797 C C . ARG A 1 99 ? -4.611 -2.461 17.387 1.00 84.00 99 ARG A C 1
ATOM 799 O O . ARG A 1 99 ? -3.660 -2.594 16.621 1.00 84.00 99 ARG A O 1
ATOM 806 N N . SER A 1 100 ? -5.829 -2.116 16.976 1.00 83.88 100 SER A N 1
ATOM 807 C CA . SER A 1 100 ? -6.155 -1.856 15.570 1.00 83.88 100 SER A CA 1
ATOM 808 C C . SER A 1 100 ? -5.363 -0.666 15.005 1.00 83.88 100 SER A C 1
ATOM 810 O O . SER A 1 100 ? -4.840 -0.765 13.898 1.00 83.88 100 SER A O 1
ATOM 812 N N . TYR A 1 101 ? -5.136 0.397 15.787 1.00 86.50 101 TYR A N 1
ATOM 813 C CA . TYR A 1 101 ? -4.228 1.495 15.410 1.00 86.50 101 TYR A CA 1
ATOM 814 C C . TYR A 1 101 ? -2.788 1.014 15.178 1.00 86.50 101 TYR A C 1
ATOM 816 O O . TYR A 1 101 ? -2.183 1.343 14.154 1.00 86.50 101 TYR A O 1
ATOM 824 N N . LYS A 1 102 ? -2.231 0.210 16.096 1.00 87.31 102 LYS A N 1
ATOM 825 C CA . LYS A 1 102 ? -0.876 -0.355 15.951 1.00 87.31 102 LYS A CA 1
ATOM 826 C C . LYS A 1 102 ? -0.761 -1.245 14.709 1.00 87.31 102 LYS A C 1
ATOM 828 O O . LYS A 1 102 ? 0.260 -1.198 14.024 1.00 87.31 102 LYS A O 1
ATOM 833 N N . LEU A 1 103 ? -1.790 -2.040 14.407 1.00 87.00 103 LEU A N 1
ATOM 834 C CA . LEU A 1 103 ? -1.835 -2.886 13.209 1.00 87.00 103 LEU A CA 1
ATOM 835 C C . LEU A 1 103 ? -1.864 -2.054 11.925 1.00 87.00 103 LEU A C 1
ATOM 837 O O . LEU A 1 103 ? -1.025 -2.260 11.049 1.00 87.00 103 LEU A O 1
ATOM 841 N N . VAL A 1 104 ? -2.776 -1.084 11.843 1.00 87.94 104 VAL A N 1
ATOM 842 C CA . VAL A 1 104 ? -2.901 -0.176 10.697 1.00 87.94 104 VAL A CA 1
ATOM 843 C C . VAL A 1 104 ? -1.586 0.570 10.467 1.00 87.94 104 VAL A C 1
ATOM 845 O O . VAL A 1 104 ? -1.066 0.559 9.357 1.00 87.94 104 VAL A O 1
ATOM 848 N N . SER A 1 105 ? -0.970 1.119 11.519 1.00 87.06 105 SER A N 1
ATOM 849 C CA . SER A 1 105 ? 0.325 1.807 11.418 1.00 87.06 105 SER A CA 1
ATOM 850 C C . SER A 1 105 ? 1.440 0.911 10.854 1.00 87.06 105 SER A C 1
ATOM 852 O O . SER A 1 105 ? 2.209 1.358 10.001 1.00 87.06 105 SER A O 1
ATOM 854 N N . LYS A 1 106 ? 1.503 -0.367 11.262 1.00 90.88 106 LYS A N 1
ATOM 855 C CA . LYS A 1 106 ? 2.467 -1.333 10.707 1.00 90.88 106 LYS A CA 1
ATOM 856 C C . LYS A 1 106 ? 2.237 -1.581 9.216 1.00 90.88 106 LYS A C 1
ATOM 858 O O . LYS A 1 106 ? 3.197 -1.539 8.453 1.00 90.88 106 LYS A O 1
ATOM 863 N N . ILE A 1 107 ? 0.992 -1.803 8.794 1.00 91.00 107 ILE A N 1
ATOM 864 C CA . ILE A 1 107 ? 0.659 -2.046 7.380 1.00 91.00 107 ILE A CA 1
ATOM 865 C C . ILE A 1 107 ? 0.957 -0.817 6.527 1.00 91.00 107 ILE A C 1
ATOM 867 O O . ILE A 1 107 ? 1.524 -0.965 5.449 1.00 91.00 107 ILE A O 1
ATOM 871 N N . LEU A 1 108 ? 0.633 0.389 7.008 1.00 91.25 108 LEU A N 1
ATOM 872 C CA . LEU A 1 108 ? 0.993 1.629 6.316 1.00 91.25 108 LEU A CA 1
ATOM 873 C C . LEU A 1 108 ? 2.510 1.711 6.095 1.00 91.25 108 LEU A C 1
ATOM 875 O O . LEU A 1 108 ? 2.949 2.022 4.992 1.00 91.25 108 LEU A O 1
ATOM 879 N N . GLY A 1 109 ? 3.306 1.389 7.120 1.00 91.31 109 GLY A N 1
ATOM 880 C CA . GLY A 1 109 ? 4.765 1.344 7.005 1.00 91.31 109 GLY A CA 1
ATOM 881 C C . GLY A 1 109 ? 5.251 0.335 5.963 1.00 91.31 109 GLY A C 1
ATOM 882 O O . GLY A 1 109 ? 6.097 0.668 5.137 1.00 91.31 109 GLY A O 1
ATOM 883 N N . VAL A 1 110 ? 4.681 -0.874 5.956 1.00 93.56 110 VAL A N 1
ATOM 884 C CA . VAL A 1 110 ? 4.996 -1.915 4.963 1.00 93.56 110 VAL A CA 1
ATOM 885 C C . VAL A 1 110 ? 4.605 -1.474 3.548 1.00 93.56 110 VAL A C 1
ATOM 887 O O . VAL A 1 110 ? 5.3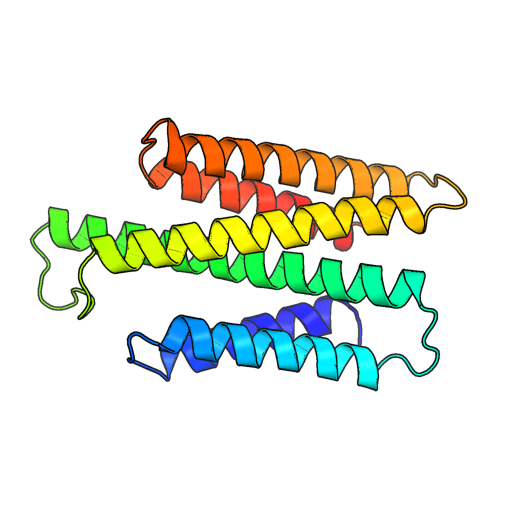84 -1.656 2.615 1.00 93.56 110 VAL A O 1
ATOM 890 N N . GLY A 1 111 ? 3.440 -0.843 3.380 1.00 93.00 111 GLY A N 1
ATOM 891 C CA . GLY A 1 111 ? 2.977 -0.323 2.092 1.00 93.00 111 GLY A CA 1
ATOM 892 C C . GLY A 1 111 ? 3.898 0.753 1.527 1.00 93.00 111 GLY A C 1
ATOM 893 O O . GLY A 1 111 ? 4.261 0.694 0.352 1.00 93.00 111 GLY A O 1
ATOM 894 N N . LEU A 1 112 ? 4.344 1.687 2.372 1.00 94.12 112 LEU A N 1
ATOM 895 C CA . LEU A 1 112 ? 5.309 2.714 1.980 1.00 94.12 112 LEU A CA 1
ATOM 896 C C . LEU A 1 112 ? 6.668 2.103 1.605 1.00 94.12 112 LEU A C 1
ATOM 898 O O . LEU A 1 112 ? 7.292 2.546 0.640 1.00 94.12 112 LEU A O 1
ATOM 902 N N . LEU A 1 113 ? 7.111 1.064 2.321 1.00 95.44 113 LEU A N 1
ATOM 903 C CA . LEU A 1 113 ? 8.338 0.330 1.998 1.00 95.44 113 LEU A CA 1
ATOM 904 C C . LEU A 1 113 ? 8.269 -0.299 0.602 1.00 95.44 113 LEU A C 1
ATOM 906 O O . LEU A 1 113 ? 9.151 -0.062 -0.222 1.00 95.44 113 LEU A O 1
ATOM 910 N N . PHE A 1 114 ? 7.195 -1.038 0.305 1.00 94.94 114 PHE A N 1
ATOM 911 C CA . PHE A 1 114 ? 7.001 -1.623 -1.023 1.00 94.94 114 PHE A CA 1
ATOM 912 C C . PHE A 1 114 ? 6.891 -0.559 -2.114 1.00 94.94 114 PHE A C 1
ATOM 914 O O . PHE A 1 114 ? 7.468 -0.735 -3.181 1.00 94.94 114 PHE A O 1
ATOM 921 N N . LEU A 1 115 ? 6.205 0.559 -1.854 1.00 93.69 115 LEU A N 1
ATOM 922 C CA . LEU A 1 115 ? 6.111 1.658 -2.819 1.00 93.69 115 LEU A CA 1
ATOM 923 C C . LEU A 1 115 ? 7.482 2.296 -3.095 1.00 93.69 115 LEU A C 1
ATOM 925 O O . LEU A 1 115 ? 7.7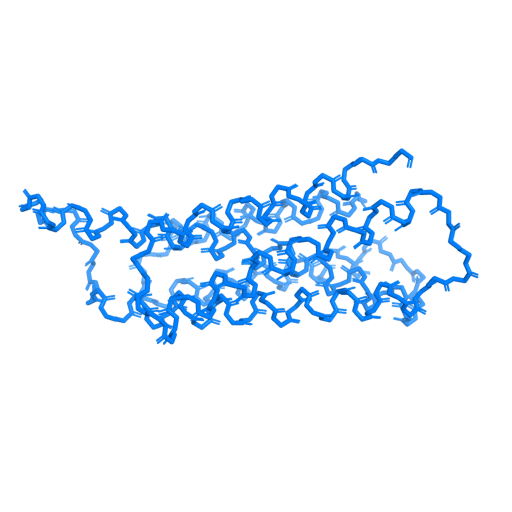97 2.629 -4.234 1.00 93.69 115 LEU A O 1
ATOM 929 N N . THR A 1 116 ? 8.329 2.404 -2.072 1.00 95.06 116 THR A N 1
ATOM 930 C CA . THR A 1 116 ? 9.706 2.899 -2.216 1.00 95.06 116 THR A CA 1
ATOM 931 C C . THR A 1 116 ? 10.546 1.946 -3.066 1.00 95.06 116 THR A C 1
ATOM 933 O O . THR A 1 116 ? 11.228 2.378 -3.993 1.00 95.06 116 THR A O 1
ATOM 936 N N . PHE A 1 117 ? 10.457 0.638 -2.816 1.00 94.44 117 PHE A N 1
ATOM 937 C CA . PHE A 1 117 ? 11.127 -0.354 -3.657 1.00 94.44 117 PHE A CA 1
ATOM 938 C C . PHE A 1 117 ? 10.569 -0.390 -5.086 1.00 94.44 117 PHE A C 1
ATOM 940 O O . PHE A 1 117 ? 11.333 -0.617 -6.025 1.00 94.44 117 PHE A O 1
ATOM 947 N N . ALA A 1 118 ? 9.272 -0.140 -5.283 1.00 91.81 118 ALA A N 1
ATOM 948 C CA . ALA A 1 118 ? 8.666 -0.055 -6.610 1.00 91.81 118 ALA A CA 1
ATOM 949 C C . ALA A 1 118 ? 9.245 1.124 -7.405 1.00 91.81 118 ALA A C 1
ATOM 951 O O . ALA A 1 118 ? 9.590 0.953 -8.571 1.00 91.81 118 ALA A O 1
ATOM 952 N N . LEU A 1 119 ? 9.446 2.280 -6.760 1.00 91.88 119 LEU A N 1
ATOM 953 C CA . LEU A 1 119 ? 10.121 3.430 -7.369 1.00 91.88 119 LEU A CA 1
ATOM 954 C C . LEU A 1 119 ? 11.580 3.116 -7.717 1.00 91.88 119 LEU A C 1
ATOM 956 O O . LEU A 1 119 ? 11.980 3.299 -8.863 1.00 91.88 119 LEU A O 1
ATOM 960 N N . ILE A 1 120 ? 12.361 2.592 -6.765 1.00 92.56 120 ILE A N 1
ATOM 961 C CA . ILE A 1 120 ? 13.785 2.272 -6.980 1.00 92.56 120 ILE A CA 1
ATOM 962 C C . ILE A 1 120 ? 13.953 1.259 -8.121 1.00 92.56 120 ILE A C 1
ATOM 964 O O . ILE A 1 120 ? 14.744 1.470 -9.038 1.00 92.56 120 ILE A O 1
ATOM 968 N N . SER A 1 121 ? 13.179 0.171 -8.092 1.00 90.19 121 SER A N 1
ATOM 969 C CA . SER A 1 121 ? 13.203 -0.843 -9.154 1.00 90.19 121 SER A CA 1
ATOM 970 C C . SER A 1 121 ? 12.671 -0.308 -10.485 1.00 90.19 121 SER A C 1
ATOM 972 O O . SER A 1 121 ? 13.156 -0.710 -11.539 1.00 90.19 121 SER A O 1
ATOM 974 N N . GLY A 1 122 ? 11.716 0.624 -10.441 1.00 86.12 122 GLY A N 1
ATOM 975 C CA . GLY A 1 122 ? 11.163 1.289 -11.613 1.00 86.12 122 GLY A CA 1
ATOM 976 C C . GLY A 1 122 ? 12.206 2.118 -12.341 1.00 86.12 122 GLY A C 1
ATOM 977 O O . GLY A 1 122 ? 12.303 1.988 -13.554 1.00 86.12 122 GLY A O 1
ATOM 978 N N . PHE A 1 123 ? 13.024 2.887 -11.613 1.00 86.31 123 PHE A N 1
ATOM 979 C CA . PHE A 1 123 ? 14.167 3.616 -12.175 1.00 86.31 123 PHE A CA 1
ATOM 980 C C . PHE A 1 123 ? 15.245 2.677 -12.732 1.00 86.31 123 PHE A C 1
ATOM 982 O O . PHE A 1 123 ? 15.813 2.960 -13.781 1.00 86.31 123 PHE A O 1
ATOM 989 N N . ALA A 1 124 ? 15.489 1.534 -12.085 1.00 85.38 124 ALA A N 1
ATOM 990 C CA . ALA A 1 124 ? 16.517 0.579 -12.508 1.00 85.38 124 ALA A CA 1
ATOM 991 C C . ALA A 1 124 ? 16.228 -0.123 -13.854 1.00 85.38 124 ALA A C 1
ATOM 993 O O . ALA A 1 124 ? 17.146 -0.663 -14.465 1.00 85.38 124 ALA A O 1
ATOM 994 N N . ILE A 1 125 ? 14.973 -0.139 -14.320 1.00 81.94 125 ILE A N 1
ATOM 995 C CA . ILE A 1 125 ? 14.582 -0.750 -15.609 1.00 81.94 125 ILE A CA 1
ATOM 996 C C . ILE A 1 125 ? 14.674 0.240 -16.773 1.00 81.94 125 ILE A C 1
ATOM 998 O O . ILE A 1 125 ? 14.681 -0.171 -17.935 1.00 81.94 125 ILE A O 1
ATOM 1002 N N . GLN A 1 126 ? 14.723 1.542 -16.497 1.00 74.38 126 GLN A N 1
ATOM 1003 C CA . GLN A 1 126 ? 14.585 2.556 -17.539 1.00 74.38 126 GLN A CA 1
ATOM 1004 C C . GLN A 1 126 ? 15.884 2.654 -18.341 1.00 74.38 126 GLN A C 1
ATOM 1006 O O . GLN A 1 126 ? 16.868 3.224 -17.883 1.00 74.38 126 GLN A O 1
ATOM 1011 N N . SER A 1 127 ? 15.883 2.102 -19.556 1.00 67.81 127 SER A N 1
ATOM 1012 C CA . SER A 1 127 ? 16.941 2.331 -20.547 1.00 67.81 127 SER A CA 1
ATOM 1013 C C . SER A 1 127 ? 16.637 3.532 -21.448 1.00 67.81 127 SER A C 1
ATOM 1015 O O . SER A 1 127 ? 17.558 4.191 -21.920 1.00 67.81 127 SER A O 1
ATOM 1017 N N . VAL A 1 128 ? 15.350 3.841 -21.666 1.00 69.62 128 VAL A N 1
ATOM 1018 C CA . VAL A 1 128 ? 14.874 4.975 -22.473 1.00 69.62 128 VAL A CA 1
ATOM 1019 C C . VAL A 1 128 ? 13.643 5.600 -21.814 1.00 69.62 128 VAL A C 1
ATOM 1021 O O . VAL A 1 128 ? 12.658 4.914 -21.528 1.00 69.62 128 VAL A O 1
ATOM 1024 N N . PHE A 1 129 ? 13.674 6.916 -21.606 1.00 72.06 129 PHE A N 1
ATOM 1025 C CA . PHE A 1 129 ? 12.543 7.678 -21.079 1.00 72.06 129 PHE A CA 1
ATOM 1026 C C . PHE A 1 129 ? 11.515 7.943 -22.185 1.00 72.06 129 PHE A C 1
ATOM 1028 O O . PHE A 1 129 ? 11.634 8.896 -22.951 1.00 72.06 129 PHE A O 1
ATOM 1035 N N . THR A 1 130 ? 10.492 7.093 -22.272 1.00 82.06 130 THR A N 1
ATOM 1036 C CA . THR A 1 130 ? 9.301 7.362 -23.094 1.00 82.06 130 THR A CA 1
ATOM 1037 C C . THR A 1 130 ? 8.291 8.196 -22.305 1.00 82.06 130 THR A C 1
ATOM 1039 O O . THR A 1 130 ? 8.269 8.139 -21.073 1.00 82.06 130 THR A O 1
ATOM 1042 N N . ALA A 1 131 ? 7.426 8.951 -22.992 1.00 79.62 131 ALA A N 1
ATOM 1043 C CA . ALA A 1 131 ? 6.403 9.779 -22.340 1.00 79.62 131 ALA A CA 1
ATOM 1044 C C . ALA A 1 131 ? 5.548 8.969 -21.342 1.00 79.62 131 ALA A C 1
ATOM 1046 O O . ALA A 1 131 ? 5.376 9.383 -20.198 1.00 79.62 131 ALA A O 1
ATOM 1047 N N . ASN A 1 132 ? 5.125 7.763 -21.730 1.00 82.50 132 ASN A N 1
ATOM 1048 C CA . ASN A 1 132 ? 4.375 6.824 -20.889 1.00 82.50 132 ASN A CA 1
ATOM 1049 C C . ASN A 1 132 ? 5.114 6.477 -19.579 1.00 82.50 132 ASN A C 1
ATOM 1051 O O . ASN A 1 132 ? 4.539 6.495 -18.488 1.00 82.50 132 ASN A O 1
ATOM 1055 N N . LEU A 1 133 ? 6.422 6.208 -19.662 1.00 82.62 133 LEU A N 1
ATOM 1056 C CA . LEU A 1 133 ? 7.250 5.896 -18.494 1.00 82.62 133 LEU A CA 1
ATOM 1057 C C . LEU A 1 133 ? 7.424 7.106 -17.566 1.00 82.62 133 LEU A C 1
ATOM 1059 O O . LEU A 1 133 ? 7.411 6.950 -16.342 1.00 82.62 133 LEU A O 1
ATOM 1063 N N . ILE A 1 134 ? 7.557 8.305 -18.140 1.00 84.19 134 ILE A N 1
ATOM 1064 C CA . ILE A 1 134 ? 7.649 9.560 -17.384 1.00 84.19 134 ILE A CA 1
ATOM 1065 C C . ILE A 1 134 ? 6.349 9.796 -16.610 1.00 84.19 134 ILE A C 1
ATOM 1067 O O . ILE A 1 134 ? 6.405 10.064 -15.411 1.00 84.19 134 ILE A O 1
ATOM 1071 N N . PHE A 1 135 ? 5.185 9.623 -17.248 1.00 84.38 135 PHE A N 1
ATOM 1072 C CA . PHE A 1 135 ? 3.891 9.716 -16.567 1.00 84.38 135 PHE A CA 1
ATOM 1073 C C . PHE A 1 135 ? 3.755 8.672 -15.453 1.00 84.38 135 PHE A C 1
ATOM 1075 O O . PHE A 1 135 ? 3.383 9.012 -14.332 1.00 84.38 135 PHE A O 1
ATOM 1082 N N . LYS A 1 136 ? 4.131 7.412 -15.699 1.00 87.25 136 LYS A N 1
ATOM 1083 C CA . LYS A 1 136 ? 4.104 6.368 -14.660 1.00 87.25 136 LYS A CA 1
ATOM 1084 C C . LYS A 1 136 ? 4.950 6.728 -13.447 1.00 87.25 136 LYS A C 1
ATOM 1086 O O . LYS A 1 136 ? 4.508 6.573 -12.308 1.00 87.25 136 LYS A O 1
ATOM 1091 N N . THR A 1 137 ? 6.151 7.235 -13.695 1.00 88.06 137 THR A N 1
ATOM 1092 C CA . THR A 1 137 ? 7.105 7.599 -12.645 1.00 88.06 137 THR A CA 1
ATOM 1093 C C . THR A 1 137 ? 6.637 8.835 -11.875 1.00 88.06 137 THR A C 1
ATOM 1095 O O . THR A 1 137 ? 6.731 8.867 -10.652 1.00 88.06 137 THR A O 1
ATOM 1098 N N . SER A 1 138 ? 6.069 9.839 -12.550 1.00 89.19 138 SER A N 1
ATOM 1099 C CA . SER A 1 138 ? 5.599 11.061 -11.890 1.00 89.19 138 SER A CA 1
ATOM 1100 C C . SER A 1 138 ? 4.382 10.800 -11.000 1.00 89.19 138 SER A C 1
ATOM 1102 O O . SER A 1 138 ? 4.382 11.202 -9.836 1.00 89.19 138 SER A O 1
ATOM 1104 N N . PHE A 1 139 ? 3.384 10.056 -11.485 1.00 90.75 139 PHE A N 1
ATOM 1105 C CA . PHE A 1 139 ? 2.215 9.687 -10.684 1.00 90.75 139 PHE A CA 1
ATOM 1106 C C . PHE A 1 139 ? 2.581 8.796 -9.491 1.00 90.75 139 PHE A C 1
ATOM 1108 O O . PHE A 1 139 ? 2.054 8.998 -8.395 1.00 90.75 139 PHE A O 1
ATOM 1115 N N . THR A 1 140 ? 3.510 7.849 -9.659 1.00 91.44 140 THR A N 1
ATOM 1116 C CA . THR A 1 140 ? 3.977 7.009 -8.540 1.00 91.44 140 THR A CA 1
ATOM 1117 C C . THR A 1 140 ? 4.798 7.801 -7.523 1.00 91.44 140 THR A C 1
ATOM 1119 O O . THR A 1 140 ? 4.652 7.576 -6.322 1.00 91.44 140 THR A O 1
ATOM 1122 N N . LEU A 1 141 ? 5.586 8.788 -7.962 1.00 93.38 141 LEU A N 1
ATOM 1123 C CA . LEU A 1 141 ? 6.314 9.700 -7.077 1.00 93.38 141 LEU A CA 1
ATOM 1124 C C . LEU A 1 141 ? 5.357 10.602 -6.286 1.00 93.38 141 LEU A C 1
ATOM 1126 O O . LEU A 1 141 ? 5.498 10.728 -5.069 1.00 93.38 141 LEU A O 1
ATOM 1130 N N . VAL A 1 142 ? 4.341 11.178 -6.936 1.00 93.94 142 VAL A N 1
ATOM 1131 C CA . VAL A 1 142 ? 3.294 11.962 -6.257 1.00 93.94 142 VAL A CA 1
ATOM 1132 C C . VAL A 1 142 ? 2.555 11.098 -5.234 1.00 93.94 142 VAL A C 1
ATOM 1134 O O . VAL A 1 142 ? 2.371 11.516 -4.090 1.00 93.94 142 VAL A O 1
ATOM 1137 N N . ALA A 1 143 ? 2.184 9.869 -5.604 1.00 93.75 143 ALA A N 1
ATOM 1138 C CA . ALA A 1 143 ? 1.546 8.930 -4.689 1.00 93.75 143 ALA A CA 1
ATOM 1139 C C . ALA A 1 143 ? 2.422 8.618 -3.469 1.00 93.75 143 ALA A C 1
ATOM 1141 O O . ALA A 1 143 ? 1.908 8.546 -2.348 1.00 93.75 143 ALA A O 1
ATOM 1142 N N . TRP A 1 144 ? 3.729 8.458 -3.683 1.00 95.75 144 TRP A N 1
ATOM 1143 C CA . TRP A 1 144 ? 4.707 8.210 -2.630 1.00 95.75 144 TRP A CA 1
ATOM 1144 C C . TRP A 1 144 ? 4.851 9.401 -1.685 1.00 95.75 144 TRP A C 1
ATOM 1146 O O . TRP A 1 144 ? 4.790 9.204 -0.474 1.00 95.75 144 TRP A O 1
ATOM 1156 N N . LEU A 1 145 ? 4.941 10.632 -2.202 1.00 94.94 145 LEU A N 1
ATOM 1157 C CA . LEU A 1 145 ? 4.996 11.844 -1.376 1.00 94.94 145 LEU A CA 1
ATOM 1158 C C . LEU A 1 145 ? 3.747 11.990 -0.503 1.00 94.94 145 LEU A C 1
ATOM 1160 O O . LEU A 1 145 ? 3.855 12.217 0.702 1.00 94.94 145 LEU A O 1
ATOM 1164 N N . ILE A 1 146 ? 2.559 11.809 -1.085 1.00 93.81 146 ILE A N 1
ATOM 1165 C CA . ILE A 1 146 ? 1.293 11.898 -0.347 1.00 93.81 146 ILE A CA 1
ATOM 1166 C C . ILE A 1 146 ? 1.232 10.825 0.744 1.00 93.81 146 ILE A C 1
ATOM 1168 O O . ILE A 1 146 ? 0.850 11.124 1.879 1.00 93.81 146 ILE A O 1
ATOM 1172 N N . PHE A 1 147 ? 1.628 9.586 0.436 1.00 93.38 147 PHE A N 1
ATOM 1173 C CA . PHE A 1 147 ? 1.657 8.502 1.418 1.00 93.38 147 PHE A CA 1
ATOM 1174 C C . PHE A 1 147 ? 2.677 8.803 2.529 1.00 93.38 147 PHE A C 1
ATOM 1176 O O . PHE A 1 147 ? 2.346 8.718 3.711 1.00 93.38 147 PHE A O 1
ATOM 1183 N N . LEU A 1 148 ? 3.883 9.249 2.186 1.00 94.25 148 LEU A N 1
ATOM 1184 C CA . LEU A 1 148 ? 4.920 9.594 3.154 1.00 94.25 148 LEU A CA 1
ATOM 1185 C C . LEU A 1 148 ? 4.461 10.700 4.114 1.00 94.25 148 LEU A C 1
ATOM 1187 O O . LEU A 1 148 ? 4.531 10.518 5.330 1.00 94.25 148 LEU A O 1
ATOM 1191 N N . ILE A 1 149 ? 3.914 11.801 3.588 1.00 92.31 149 ILE A N 1
ATOM 1192 C CA . ILE A 1 149 ? 3.369 12.902 4.400 1.00 92.31 149 ILE A CA 1
ATOM 1193 C C . ILE A 1 149 ? 2.232 12.392 5.290 1.00 92.31 149 ILE A C 1
ATOM 1195 O O . ILE A 1 149 ? 2.163 12.734 6.470 1.00 92.31 149 ILE A O 1
ATOM 1199 N N . THR A 1 150 ? 1.367 11.531 4.753 1.00 90.94 150 THR A N 1
ATOM 1200 C CA . THR A 1 150 ? 0.266 10.921 5.506 1.00 90.94 150 THR A CA 1
ATOM 1201 C C . THR A 1 150 ? 0.778 10.087 6.681 1.00 90.94 150 THR A C 1
ATOM 1203 O O . THR A 1 150 ? 0.287 10.228 7.801 1.00 90.94 150 THR A O 1
ATOM 1206 N N . LEU A 1 151 ? 1.786 9.244 6.455 1.00 90.06 151 LEU A N 1
ATOM 1207 C CA . LEU A 1 151 ? 2.360 8.386 7.487 1.00 90.06 151 LEU A CA 1
ATOM 1208 C C . LEU A 1 151 ? 3.054 9.210 8.575 1.00 90.06 151 LEU A C 1
ATOM 1210 O O . LEU A 1 151 ? 2.847 8.948 9.762 1.00 90.06 151 LEU A O 1
ATOM 1214 N N . ILE A 1 152 ? 3.827 10.229 8.185 1.00 89.69 152 ILE A N 1
ATOM 1215 C CA . ILE A 1 152 ? 4.477 11.149 9.125 1.00 89.69 152 ILE A CA 1
ATOM 1216 C C . ILE A 1 152 ? 3.429 11.908 9.945 1.00 89.69 152 ILE A C 1
ATOM 1218 O O . ILE A 1 152 ? 3.536 11.974 11.170 1.00 89.69 152 ILE A O 1
ATOM 1222 N N . GLY A 1 153 ? 2.384 12.417 9.289 1.00 86.56 153 GLY A N 1
ATOM 1223 C CA . GLY A 1 153 ? 1.302 13.156 9.932 1.00 86.56 153 GLY A CA 1
ATOM 1224 C C . GLY A 1 153 ? 0.592 12.350 11.019 1.00 86.56 153 GLY A C 1
ATOM 1225 O O . GLY A 1 153 ? 0.339 12.861 12.105 1.00 86.56 153 GLY A O 1
ATOM 1226 N N . ILE A 1 154 ? 0.319 11.068 10.771 1.00 85.94 154 ILE A N 1
ATOM 1227 C CA . ILE A 1 154 ? -0.333 10.198 11.762 1.00 85.94 154 ILE A CA 1
ATOM 1228 C C . ILE A 1 154 ? 0.636 9.813 12.882 1.00 85.94 154 ILE A C 1
ATOM 1230 O O . ILE A 1 154 ? 0.251 9.820 14.046 1.00 85.94 154 ILE A 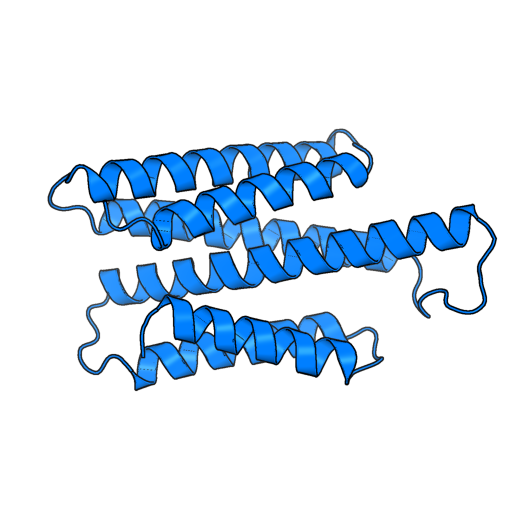O 1
ATOM 1234 N N . LYS A 1 155 ? 1.876 9.436 12.539 1.00 83.94 155 LYS A N 1
ATOM 1235 C CA . LYS A 1 155 ? 2.816 8.831 13.493 1.00 83.94 155 LYS A CA 1
ATOM 1236 C C . LYS A 1 155 ? 3.500 9.852 14.401 1.00 83.94 155 LYS A C 1
ATOM 1238 O O . LYS A 1 155 ? 3.736 9.543 15.562 1.00 83.94 155 LYS A O 1
ATOM 1243 N N . PHE A 1 156 ? 3.843 11.025 13.872 1.00 84.69 156 PHE A N 1
ATOM 1244 C CA . PHE A 1 156 ? 4.627 12.036 14.590 1.00 84.69 156 PHE A CA 1
ATOM 1245 C C . PHE A 1 156 ? 3.820 13.293 14.924 1.00 84.69 156 PHE A C 1
ATOM 1247 O O . PHE A 1 156 ? 4.040 13.883 15.976 1.00 84.69 156 PHE A O 1
ATOM 1254 N N . LEU A 1 157 ? 2.876 13.696 14.064 1.00 83.25 157 LEU A N 1
ATOM 1255 C CA . LEU A 1 157 ? 2.086 14.924 14.252 1.00 83.25 157 LEU A CA 1
ATOM 1256 C C . LEU A 1 157 ? 0.696 14.675 14.865 1.00 83.25 157 LEU A C 1
ATOM 1258 O O . LEU A 1 157 ? -0.081 15.614 15.018 1.00 83.25 157 LEU A O 1
ATOM 1262 N N . ASN A 1 158 ? 0.370 13.422 15.211 1.00 80.94 158 ASN A N 1
ATOM 1263 C CA . ASN A 1 158 ? -0.915 13.010 15.791 1.00 80.94 158 ASN A CA 1
ATOM 1264 C C . ASN A 1 158 ? -2.144 13.472 14.984 1.00 80.94 158 ASN A C 1
ATOM 1266 O O . ASN A 1 158 ? -3.199 13.785 15.543 1.00 80.94 158 ASN A O 1
ATOM 1270 N N . PHE A 1 159 ? -2.034 13.516 13.653 1.00 82.00 159 PHE A N 1
ATOM 1271 C CA . PHE A 1 159 ? -3.165 13.869 12.801 1.00 82.00 159 PHE A CA 1
ATOM 1272 C C . PHE A 1 159 ? -4.308 12.856 12.953 1.00 82.00 159 PHE A C 1
ATOM 1274 O O . PHE A 1 159 ? -4.071 11.646 13.014 1.00 82.00 159 PHE A O 1
ATOM 1281 N N . PRO A 1 160 ? -5.574 13.313 12.966 1.00 80.06 160 PRO A N 1
ATOM 1282 C CA . PRO A 1 160 ? -6.705 12.405 13.057 1.00 80.06 160 PRO A CA 1
ATOM 1283 C C . PRO A 1 160 ? -6.780 11.504 11.817 1.00 80.06 160 PRO A C 1
ATOM 1285 O O . PRO A 1 160 ? -6.557 11.958 10.690 1.00 80.06 160 PRO A O 1
ATOM 1288 N N . ILE A 1 161 ? -7.185 10.243 12.020 1.00 81.44 161 ILE A N 1
ATOM 1289 C CA . ILE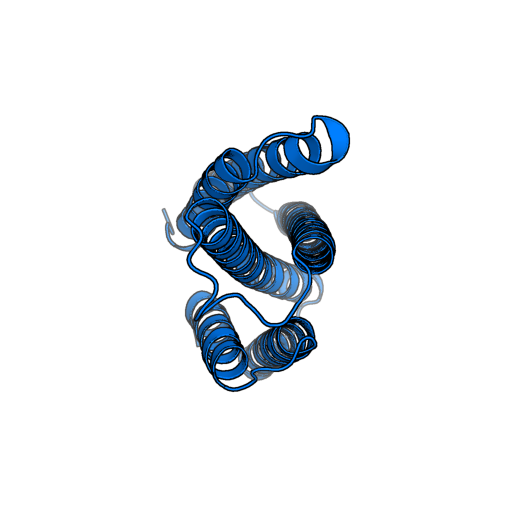 A 1 161 ? -7.250 9.208 10.969 1.00 81.44 161 ILE A CA 1
ATOM 1290 C C . ILE A 1 161 ? -8.044 9.664 9.735 1.00 81.44 161 ILE A C 1
ATOM 1292 O O . ILE A 1 161 ? -7.735 9.267 8.613 1.00 81.44 161 ILE A O 1
ATOM 1296 N N . LYS A 1 162 ? -9.031 10.553 9.893 1.00 83.12 162 LYS A N 1
ATOM 1297 C CA . LYS A 1 162 ? -9.787 11.125 8.768 1.00 83.12 162 LYS A CA 1
ATOM 1298 C C . LYS A 1 162 ? -8.901 11.694 7.647 1.00 83.12 162 LYS A C 1
ATOM 1300 O O . LYS A 1 162 ? -9.274 11.591 6.481 1.00 83.12 162 LYS A O 1
ATOM 1305 N N . TYR A 1 163 ? -7.744 12.278 7.975 1.00 83.00 163 TYR A N 1
ATOM 1306 C CA . TYR A 1 163 ? -6.802 12.780 6.968 1.00 83.00 163 TYR A CA 1
ATOM 1307 C C . TYR A 1 163 ? -6.038 11.644 6.295 1.00 83.00 163 TYR A C 1
ATOM 1309 O O . TYR A 1 163 ? -5.801 11.693 5.091 1.00 83.00 163 TYR A O 1
ATOM 1317 N N . ALA A 1 164 ? -5.741 10.587 7.045 1.00 83.56 164 ALA A N 1
ATOM 1318 C CA . ALA A 1 164 ? -5.071 9.405 6.537 1.00 83.56 164 ALA A CA 1
ATOM 1319 C C . ALA A 1 164 ? -5.874 8.677 5.463 1.00 83.56 164 ALA A C 1
ATOM 1321 O O . ALA A 1 164 ? -5.325 8.296 4.435 1.00 83.56 164 ALA A O 1
ATOM 1322 N N . ILE A 1 165 ? -7.186 8.547 5.672 1.00 87.31 165 ILE A N 1
ATOM 1323 C CA . ILE A 1 165 ? -8.095 7.955 4.685 1.00 87.31 165 ILE A CA 1
ATOM 1324 C C . ILE A 1 165 ? -8.040 8.742 3.372 1.00 87.31 165 ILE A C 1
ATOM 1326 O O . ILE A 1 165 ? -7.953 8.146 2.303 1.00 87.31 165 ILE A O 1
ATOM 1330 N N . ARG A 1 166 ? -8.068 10.079 3.450 1.00 89.75 166 ARG A N 1
ATOM 1331 C CA . ARG A 1 166 ? -8.016 10.953 2.269 1.00 89.75 166 ARG A CA 1
ATOM 1332 C C . ARG A 1 166 ? -6.675 10.832 1.545 1.00 89.75 166 ARG A C 1
ATOM 1334 O O . ARG A 1 166 ? -6.668 10.644 0.335 1.00 89.75 166 ARG A O 1
ATOM 1341 N N . GLY A 1 167 ? -5.564 10.886 2.278 1.00 90.50 167 GLY A N 1
ATOM 1342 C CA . GLY A 1 167 ? -4.222 10.759 1.705 1.00 90.50 167 GLY A CA 1
ATOM 1343 C C . GLY A 1 167 ? -3.989 9.401 1.039 1.00 90.50 167 GLY A C 1
ATOM 1344 O O . GLY A 1 167 ? -3.545 9.343 -0.105 1.00 90.50 167 GLY A O 1
ATOM 1345 N N . LEU A 1 168 ? -4.371 8.309 1.708 1.00 90.88 168 LEU A N 1
ATOM 1346 C CA . LEU A 1 168 ? -4.263 6.956 1.153 1.00 90.88 168 LEU A CA 1
ATOM 1347 C C . LEU A 1 168 ? -5.165 6.749 -0.063 1.00 90.88 168 LEU A C 1
ATOM 1349 O O . LEU A 1 168 ? -4.737 6.116 -1.021 1.00 90.88 168 LEU A O 1
ATOM 1353 N N . PHE A 1 169 ? -6.377 7.310 -0.062 1.00 92.38 169 PHE A N 1
ATOM 1354 C CA . PHE A 1 169 ? -7.261 7.257 -1.226 1.00 92.38 169 PHE A CA 1
ATOM 1355 C C . PHE A 1 169 ? -6.620 7.924 -2.446 1.00 92.38 169 PHE A C 1
ATOM 1357 O O . PHE A 1 169 ? -6.580 7.330 -3.519 1.00 92.38 169 PHE A O 1
ATOM 1364 N N . ILE A 1 170 ? -6.073 9.133 -2.275 1.00 92.81 170 ILE A N 1
ATOM 1365 C CA . ILE A 1 170 ? -5.416 9.864 -3.365 1.00 92.81 170 ILE A CA 1
ATOM 1366 C C . ILE A 1 170 ? -4.179 9.098 -3.855 1.00 92.81 170 ILE A C 1
ATOM 1368 O O . ILE A 1 170 ? -4.004 8.938 -5.060 1.00 92.81 170 ILE A O 1
ATOM 1372 N N . SER A 1 171 ? -3.360 8.573 -2.938 1.00 92.44 171 SER A N 1
ATOM 1373 C CA . SER A 1 171 ? -2.186 7.757 -3.276 1.00 92.44 171 SER A CA 1
ATOM 1374 C C . SER A 1 171 ? -2.575 6.507 -4.078 1.00 92.44 171 SER A C 1
ATOM 1376 O O . SER A 1 171 ? -2.006 6.248 -5.135 1.00 92.44 171 SER A O 1
ATOM 1378 N N . MET A 1 172 ? -3.610 5.781 -3.645 1.00 91.94 172 MET A N 1
ATOM 1379 C CA . MET A 1 172 ? -4.124 4.592 -4.332 1.00 91.94 172 MET A CA 1
ATOM 1380 C C . MET A 1 172 ? -4.574 4.887 -5.763 1.00 91.94 172 MET A C 1
ATOM 1382 O O . MET A 1 172 ? -4.183 4.172 -6.686 1.00 91.94 172 MET A O 1
ATOM 1386 N N . TRP A 1 173 ? -5.351 5.951 -5.963 1.00 91.19 173 TRP A N 1
ATOM 1387 C CA . TRP A 1 173 ? -5.801 6.344 -7.298 1.00 91.19 173 TRP A CA 1
ATOM 1388 C C . TRP A 1 173 ? -4.660 6.821 -8.187 1.00 91.19 173 TRP A C 1
ATOM 1390 O O . TRP A 1 173 ? -4.625 6.451 -9.355 1.00 91.19 173 TRP A O 1
ATOM 1400 N N . ALA A 1 174 ? -3.705 7.579 -7.648 1.00 90.69 174 ALA A N 1
ATOM 1401 C CA . ALA A 1 174 ? -2.539 8.020 -8.406 1.00 90.69 174 ALA A CA 1
ATOM 1402 C C . ALA A 1 174 ? -1.722 6.828 -8.940 1.00 90.69 174 ALA A C 1
ATOM 1404 O O . ALA A 1 174 ? -1.376 6.807 -10.121 1.00 90.69 174 ALA A O 1
ATOM 1405 N N . VAL A 1 175 ? -1.487 5.797 -8.116 1.00 89.19 175 VAL A N 1
ATOM 1406 C CA . VAL A 1 175 ? -0.797 4.574 -8.565 1.00 89.19 175 VAL A CA 1
ATOM 1407 C C . VAL A 1 175 ? -1.648 3.794 -9.573 1.00 89.19 175 VAL A C 1
ATOM 1409 O O . VAL A 1 175 ? -1.132 3.368 -10.599 1.00 89.19 175 VAL A O 1
ATOM 1412 N N . LEU A 1 176 ? -2.952 3.620 -9.338 1.00 88.75 176 LEU A N 1
ATOM 1413 C CA . LEU A 1 176 ? -3.829 2.917 -10.286 1.00 88.75 176 LEU A CA 1
ATOM 1414 C C . LEU A 1 176 ? -3.858 3.584 -11.660 1.00 88.75 176 LEU A C 1
ATOM 1416 O O . LEU A 1 176 ? -3.721 2.895 -12.669 1.00 88.75 176 LEU A O 1
ATOM 1420 N N . ILE A 1 177 ? -4.012 4.909 -11.690 1.00 87.50 177 ILE A N 1
ATOM 1421 C CA . ILE A 1 177 ? -4.013 5.692 -12.924 1.00 87.50 177 ILE A CA 1
ATOM 1422 C C . ILE A 1 177 ? -2.700 5.453 -13.660 1.00 87.50 177 ILE A C 1
ATOM 1424 O O . ILE A 1 177 ? -2.759 5.036 -14.807 1.00 87.50 177 ILE A O 1
ATOM 1428 N N . ALA A 1 178 ? -1.549 5.563 -12.987 1.00 86.31 178 ALA A N 1
ATOM 1429 C CA . ALA A 1 178 ? -0.240 5.321 -13.595 1.00 86.31 178 ALA A CA 1
ATOM 1430 C C . ALA A 1 178 ? -0.165 3.988 -14.367 1.00 86.31 178 ALA A C 1
ATOM 1432 O O . ALA A 1 178 ? 0.337 3.942 -15.488 1.00 86.31 178 ALA A O 1
ATOM 1433 N N . TYR A 1 179 ? -0.677 2.896 -13.792 1.00 82.94 179 TYR A N 1
ATOM 1434 C CA . TYR A 1 179 ? -0.584 1.569 -14.410 1.00 82.94 179 TYR A CA 1
ATOM 1435 C C . TYR A 1 179 ? -1.717 1.245 -15.395 1.00 82.94 179 TYR A C 1
ATOM 1437 O O . TYR A 1 179 ? -1.527 0.380 -16.250 1.00 82.94 179 TYR A O 1
ATOM 1445 N N . ILE A 1 180 ? -2.869 1.918 -15.305 1.00 82.19 180 ILE A N 1
ATOM 1446 C CA . ILE A 1 180 ? -3.992 1.750 -16.244 1.00 82.19 180 ILE A CA 1
ATOM 1447 C C . ILE A 1 180 ? -3.815 2.635 -17.479 1.00 82.19 180 ILE A C 1
ATOM 1449 O O . ILE A 1 180 ? -4.085 2.187 -18.594 1.00 82.19 180 ILE A O 1
ATOM 1453 N N . THR A 1 181 ? -3.368 3.882 -17.308 1.00 69.75 181 THR A N 1
ATOM 1454 C CA . THR A 1 181 ? -3.150 4.806 -18.421 1.00 69.75 181 THR A CA 1
ATOM 1455 C C . THR A 1 181 ? -1.899 4.384 -19.172 1.00 69.75 181 THR A C 1
ATOM 1457 O O . THR A 1 181 ? -0.776 4.724 -18.807 1.00 69.75 181 THR A O 1
ATOM 1460 N N . ASN A 1 182 ? -2.098 3.604 -20.226 1.00 60.59 182 ASN A N 1
ATOM 1461 C CA . ASN A 1 182 ? -1.067 3.289 -21.198 1.00 60.59 182 ASN A CA 1
ATOM 1462 C C . ASN A 1 182 ? -1.114 4.348 -22.314 1.00 60.59 182 ASN A C 1
ATOM 1464 O O . ASN A 1 182 ? -1.484 4.035 -23.442 1.00 60.59 182 ASN A O 1
ATOM 1468 N N . ILE A 1 183 ? -0.840 5.607 -21.947 1.00 45.31 183 ILE A N 1
ATOM 1469 C CA . ILE A 1 183 ? -0.755 6.756 -22.867 1.00 45.31 183 ILE A CA 1
ATOM 1470 C C . ILE A 1 183 ? 0.694 6.910 -23.308 1.00 45.31 183 ILE A C 1
ATOM 1472 O O . ILE A 1 183 ? 1.563 6.947 -22.408 1.00 45.31 183 ILE A O 1
#

pLDDT: mean 87.03, std 8.44, range [45.31, 96.06]